Protein AF-A0A3A5ZQQ2-F1 (afdb_monomer_lite)

Structure (mmCIF, N/CA/C/O backbone):
data_AF-A0A3A5ZQQ2-F1
#
_entry.id   AF-A0A3A5ZQQ2-F1
#
loop_
_atom_site.group_PDB
_atom_site.id
_atom_site.type_symbol
_atom_site.label_atom_id
_atom_site.label_alt_id
_atom_site.label_comp_id
_atom_site.label_asym_id
_atom_site.label_entity_id
_atom_site.label_seq_id
_atom_site.pdbx_PDB_ins_code
_atom_site.Cartn_x
_atom_site.Cartn_y
_atom_site.Cartn_z
_atom_site.occupancy
_atom_site.B_iso_or_equiv
_atom_site.auth_seq_id
_atom_site.auth_comp_id
_atom_site.auth_asym_id
_atom_site.auth_atom_id
_atom_site.pdbx_PDB_model_num
ATOM 1 N N . MET A 1 1 ? -13.772 5.006 2.512 1.00 64.06 1 MET A N 1
ATOM 2 C CA . MET A 1 1 ? -13.262 3.863 1.722 1.00 64.06 1 MET A CA 1
ATOM 3 C C . MET A 1 1 ? -13.171 2.674 2.653 1.00 64.06 1 MET A C 1
ATOM 5 O O . MET A 1 1 ? -12.619 2.836 3.739 1.00 64.06 1 MET A O 1
ATOM 9 N N . LYS A 1 2 ? -13.735 1.522 2.285 1.00 64.31 2 LYS A N 1
ATOM 10 C CA . LYS A 1 2 ? -13.664 0.326 3.129 1.00 64.31 2 LYS A CA 1
ATOM 11 C C . LYS A 1 2 ? -12.394 -0.449 2.786 1.00 64.31 2 LYS A C 1
ATOM 13 O O . LYS A 1 2 ? -11.973 -0.480 1.634 1.00 64.31 2 LYS A O 1
ATOM 18 N N . LYS A 1 3 ? -11.783 -1.118 3.769 1.00 65.69 3 LYS A N 1
ATOM 19 C CA . LYS A 1 3 ? -10.604 -1.977 3.528 1.00 65.69 3 LYS A CA 1
ATOM 20 C C . LYS A 1 3 ? -10.901 -3.098 2.516 1.00 65.69 3 LYS A C 1
ATOM 22 O O . LYS A 1 3 ? -9.999 -3.539 1.818 1.00 65.69 3 LYS A O 1
ATOM 27 N N . THR A 1 4 ? -12.165 -3.512 2.391 1.00 72.88 4 THR A N 1
ATOM 28 C CA . THR A 1 4 ? -12.648 -4.471 1.381 1.00 72.88 4 THR A CA 1
ATOM 29 C C . THR A 1 4 ? -12.552 -3.965 -0.057 1.00 72.88 4 THR A C 1
ATOM 31 O O . THR A 1 4 ? -12.590 -4.774 -0.978 1.00 72.88 4 THR A O 1
ATOM 34 N N . ASP A 1 5 ? -12.411 -2.654 -0.263 1.00 86.69 5 ASP A N 1
ATOM 35 C CA . ASP A 1 5 ? -12.342 -2.043 -1.594 1.00 86.69 5 ASP A CA 1
ATOM 36 C C . ASP A 1 5 ? -10.915 -2.073 -2.175 1.00 86.69 5 ASP A C 1
ATOM 38 O O . ASP A 1 5 ? -10.675 -1.565 -3.271 1.00 86.69 5 ASP A O 1
ATOM 42 N N . LEU A 1 6 ? -9.957 -2.656 -1.443 1.00 91.88 6 LEU A N 1
ATOM 43 C CA . LEU A 1 6 ? -8.559 -2.790 -1.833 1.00 91.88 6 LEU A CA 1
ATOM 44 C C . LEU A 1 6 ? -8.278 -4.162 -2.437 1.00 91.88 6 LEU A C 1
ATOM 46 O O . LEU A 1 6 ? -8.404 -5.194 -1.780 1.00 91.88 6 LEU A O 1
ATOM 50 N N . THR A 1 7 ? -7.811 -4.164 -3.681 1.00 95.44 7 THR A N 1
ATOM 51 C CA . THR A 1 7 ? -7.319 -5.369 -4.355 1.00 95.44 7 THR A CA 1
ATOM 52 C C . THR A 1 7 ? -5.802 -5.415 -4.264 1.00 95.44 7 THR A C 1
ATOM 54 O O . THR A 1 7 ? -5.143 -4.479 -4.706 1.00 95.44 7 THR A O 1
ATOM 57 N N . PHE A 1 8 ? -5.236 -6.495 -3.729 1.00 95.81 8 PHE A N 1
ATOM 58 C CA . PHE A 1 8 ? -3.790 -6.729 -3.780 1.00 95.81 8 PHE A CA 1
ATOM 59 C C . PHE A 1 8 ? -3.326 -6.898 -5.235 1.00 95.81 8 PHE A C 1
ATOM 61 O O . PHE A 1 8 ? -3.941 -7.653 -5.991 1.00 95.81 8 PHE A O 1
ATOM 68 N N . ILE A 1 9 ? -2.256 -6.200 -5.627 1.00 97.88 9 ILE A N 1
ATOM 69 C CA . ILE A 1 9 ? -1.743 -6.215 -7.007 1.00 97.88 9 ILE A CA 1
ATOM 70 C C . ILE A 1 9 ? -0.271 -6.625 -7.129 1.00 97.88 9 ILE A C 1
ATOM 72 O O . ILE A 1 9 ? 0.169 -6.913 -8.240 1.00 97.88 9 ILE A O 1
ATOM 76 N N . GLY A 1 10 ? 0.486 -6.677 -6.031 1.00 97.69 10 GLY A N 1
ATOM 77 C CA . GLY A 1 10 ? 1.881 -7.113 -6.055 1.00 97.69 10 GLY A CA 1
ATOM 78 C C . GLY A 1 10 ? 2.701 -6.605 -4.875 1.00 97.69 10 GLY A C 1
ATOM 79 O O . GLY A 1 10 ? 2.163 -6.026 -3.936 1.00 97.69 10 GLY A O 1
ATOM 80 N N . ILE A 1 11 ? 4.008 -6.840 -4.944 1.00 97.94 11 ILE A N 1
ATOM 81 C CA . ILE A 1 11 ? 5.007 -6.376 -3.979 1.00 97.94 11 ILE A CA 1
ATOM 82 C C . ILE A 1 11 ? 5.993 -5.485 -4.742 1.00 97.94 11 ILE A C 1
ATOM 84 O O . ILE A 1 11 ? 6.406 -5.863 -5.840 1.00 97.94 11 ILE A O 1
ATOM 88 N N . ASP A 1 12 ? 6.312 -4.312 -4.200 1.00 97.06 12 ASP A N 1
ATOM 89 C CA . ASP A 1 12 ? 7.268 -3.377 -4.812 1.00 97.06 12 ASP A CA 1
ATOM 90 C C . ASP A 1 12 ? 8.736 -3.753 -4.523 1.00 97.06 12 ASP A C 1
ATOM 92 O O . ASP A 1 12 ? 9.019 -4.718 -3.808 1.00 97.06 12 ASP A O 1
ATOM 96 N N . CYS A 1 13 ? 9.699 -3.002 -5.069 1.00 96.56 13 CYS A N 1
ATOM 97 C CA . CYS A 1 13 ? 11.127 -3.302 -4.905 1.00 96.56 13 CYS A CA 1
ATOM 98 C C . CYS A 1 13 ? 11.692 -3.079 -3.485 1.00 96.56 13 CYS A C 1
ATOM 100 O O . CYS A 1 13 ? 12.875 -3.340 -3.259 1.00 96.56 13 CYS A O 1
ATOM 102 N N . TRP A 1 14 ? 10.859 -2.650 -2.531 1.00 94.94 14 TRP A N 1
ATOM 103 C CA . TRP A 1 14 ? 11.177 -2.557 -1.102 1.00 94.94 14 TRP A CA 1
ATOM 104 C C . TRP A 1 14 ? 10.406 -3.585 -0.264 1.00 94.94 14 TRP A C 1
ATOM 106 O O . TRP A 1 14 ? 10.252 -3.405 0.945 1.00 94.94 14 TRP A O 1
ATOM 116 N N . ASP A 1 15 ? 9.906 -4.645 -0.902 1.00 95.25 15 ASP A N 1
ATOM 117 C CA . ASP A 1 15 ? 9.148 -5.730 -0.277 1.00 95.25 15 ASP A CA 1
ATOM 118 C C . ASP A 1 15 ? 7.800 -5.291 0.331 1.00 95.25 15 ASP A C 1
ATOM 120 O O . ASP A 1 15 ? 7.207 -6.008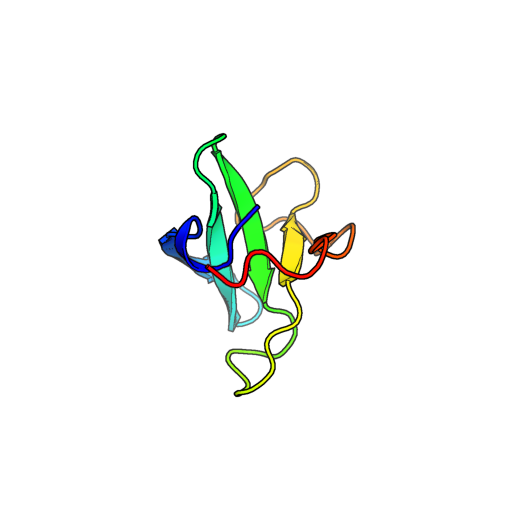 1.143 1.00 95.25 15 ASP A O 1
ATOM 124 N N . ARG A 1 16 ? 7.258 -4.134 -0.078 1.00 96.62 16 ARG A N 1
ATOM 125 C CA . ARG A 1 16 ? 5.981 -3.621 0.443 1.00 96.62 16 ARG A CA 1
ATOM 126 C C . ARG A 1 16 ? 4.804 -4.166 -0.367 1.00 96.62 16 ARG A C 1
ATOM 128 O O . ARG A 1 16 ? 4.788 -4.009 -1.591 1.00 96.62 16 ARG A O 1
ATOM 135 N N . PRO A 1 17 ? 3.774 -4.745 0.276 1.00 97.31 17 PRO A N 1
ATOM 136 C CA . PRO A 1 17 ? 2.525 -5.074 -0.399 1.00 97.31 17 PRO A CA 1
ATOM 137 C C . PRO A 1 17 ? 1.853 -3.825 -0.985 1.00 97.31 17 PRO A C 1
ATOM 139 O O . PRO A 1 17 ? 1.666 -2.819 -0.295 1.00 97.31 17 PRO A O 1
ATOM 142 N N . VAL A 1 18 ? 1.442 -3.909 -2.249 1.00 97.50 18 VAL A N 1
ATOM 143 C CA . VAL A 1 18 ? 0.752 -2.841 -2.978 1.00 97.50 18 VAL A CA 1
ATOM 144 C C . VAL A 1 18 ? -0.672 -3.276 -3.307 1.00 97.50 18 VAL A C 1
ATOM 146 O O . VAL A 1 18 ? -0.925 -4.369 -3.823 1.00 97.50 18 VAL A O 1
ATOM 149 N N . TYR A 1 19 ? -1.611 -2.381 -3.036 1.00 96.50 19 TYR A N 1
ATOM 150 C CA . TYR A 1 19 ? -3.035 -2.545 -3.262 1.00 96.50 19 TYR A CA 1
ATOM 151 C C . TYR A 1 19 ? -3.552 -1.441 -4.180 1.00 96.50 19 TYR A C 1
ATOM 153 O O . TYR A 1 19 ? -3.017 -0.335 -4.210 1.00 96.50 19 TYR A O 1
ATOM 161 N N . ARG A 1 20 ? -4.628 -1.726 -4.906 1.00 96.56 20 ARG A N 1
ATOM 162 C CA . ARG A 1 20 ? -5.340 -0.762 -5.742 1.00 96.56 20 ARG A CA 1
ATOM 163 C C . ARG A 1 20 ? -6.787 -0.654 -5.291 1.00 96.56 20 ARG A C 1
ATOM 165 O O . ARG A 1 20 ? -7.438 -1.681 -5.097 1.00 96.56 20 ARG A O 1
ATOM 172 N N . ASP A 1 21 ? -7.276 0.570 -5.148 1.00 93.94 21 ASP A N 1
ATOM 173 C CA . ASP A 1 21 ? -8.684 0.821 -4.847 1.00 93.94 21 ASP A CA 1
ATOM 174 C C . ASP A 1 21 ? -9.572 0.848 -6.103 1.00 93.94 21 ASP A C 1
ATOM 176 O O . ASP A 1 21 ? -9.104 0.738 -7.241 1.00 93.94 21 ASP A O 1
ATOM 180 N N . THR A 1 22 ? -10.877 1.012 -5.897 1.00 92.81 22 THR A N 1
ATOM 181 C CA . THR A 1 22 ? -11.886 1.074 -6.967 1.00 92.81 22 THR A CA 1
ATOM 182 C C . THR A 1 22 ? -11.746 2.285 -7.894 1.00 92.81 22 THR A C 1
ATOM 184 O O . THR A 1 22 ? -12.252 2.242 -9.014 1.00 92.81 22 THR A O 1
ATOM 187 N N . ASN A 1 23 ? -11.030 3.333 -7.477 1.00 92.19 23 ASN A N 1
ATOM 188 C CA . ASN A 1 23 ? -10.728 4.518 -8.284 1.00 92.19 23 ASN A CA 1
ATOM 189 C C . ASN A 1 23 ? -9.378 4.404 -9.017 1.00 92.19 23 ASN A C 1
ATOM 191 O O . ASN A 1 23 ? -8.986 5.323 -9.735 1.00 92.19 23 ASN A O 1
ATOM 195 N N . GLY A 1 24 ? -8.659 3.289 -8.848 1.00 94.75 24 GLY A N 1
ATOM 196 C CA . GLY A 1 24 ? -7.346 3.066 -9.447 1.00 94.75 24 GLY A CA 1
ATOM 197 C C . GLY A 1 24 ? -6.182 3.699 -8.681 1.00 94.75 24 GLY A C 1
ATOM 198 O O . GLY A 1 24 ? -5.062 3.706 -9.202 1.00 94.75 24 GLY A O 1
ATOM 199 N N . LYS A 1 25 ? -6.408 4.211 -7.465 1.00 95.62 25 LYS A N 1
ATOM 200 C CA . LYS A 1 25 ? -5.338 4.741 -6.616 1.00 95.62 25 LYS A CA 1
ATOM 201 C C . LYS A 1 25 ? -4.581 3.596 -5.943 1.00 95.62 25 LYS A C 1
ATOM 203 O O . LYS A 1 25 ? -5.178 2.602 -5.524 1.00 95.62 25 LYS A O 1
ATOM 208 N N . LEU A 1 26 ? -3.264 3.741 -5.869 1.00 97.06 26 LEU A N 1
ATOM 209 C CA . LEU A 1 26 ? -2.348 2.782 -5.279 1.00 97.06 26 LEU A CA 1
ATOM 210 C C . LEU A 1 26 ? -2.087 3.107 -3.814 1.00 97.06 26 LEU A C 1
ATOM 212 O O . LEU A 1 26 ? -1.868 4.262 -3.437 1.00 97.06 26 LEU A O 1
ATOM 216 N N . TRP A 1 27 ? -2.072 2.047 -3.019 1.00 96.44 27 TRP A N 1
ATOM 217 C CA . TRP A 1 27 ? -1.898 2.067 -1.580 1.00 96.44 27 TRP A CA 1
ATOM 218 C C . TRP A 1 27 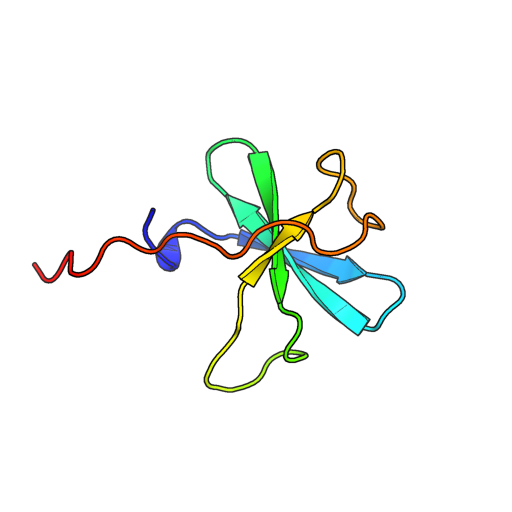? -0.836 1.042 -1.194 1.00 96.44 27 TRP A C 1
ATOM 220 O O . TRP A 1 27 ? -0.885 -0.102 -1.638 1.00 96.44 27 TRP A O 1
ATOM 230 N N . LYS A 1 28 ? 0.127 1.451 -0.380 1.00 97.00 28 LYS A N 1
ATOM 231 C CA . LYS A 1 28 ? 1.292 0.668 0.022 1.00 97.00 28 LYS A CA 1
ATOM 232 C C . LYS A 1 28 ? 1.211 0.370 1.502 1.00 97.00 28 LYS A C 1
ATOM 234 O O . LYS A 1 28 ? 1.015 1.293 2.288 1.00 97.00 28 LYS A O 1
ATOM 239 N N . ASP A 1 29 ? 1.368 -0.894 1.867 1.00 96.06 29 ASP A N 1
ATOM 240 C CA . ASP A 1 29 ? 1.518 -1.296 3.261 1.00 96.06 29 ASP A CA 1
ATOM 241 C C . ASP A 1 29 ? 2.983 -1.181 3.680 1.00 96.06 29 ASP A C 1
ATOM 243 O O . ASP A 1 29 ? 3.832 -1.974 3.269 1.00 96.06 29 ASP A O 1
ATOM 247 N N . ILE A 1 30 ? 3.278 -0.180 4.507 1.00 95.19 30 ILE A N 1
ATOM 248 C CA . ILE A 1 30 ? 4.641 0.079 4.984 1.00 95.19 30 ILE A CA 1
ATOM 249 C C . ILE A 1 30 ? 5.055 -0.845 6.137 1.00 95.19 30 ILE A C 1
ATOM 251 O O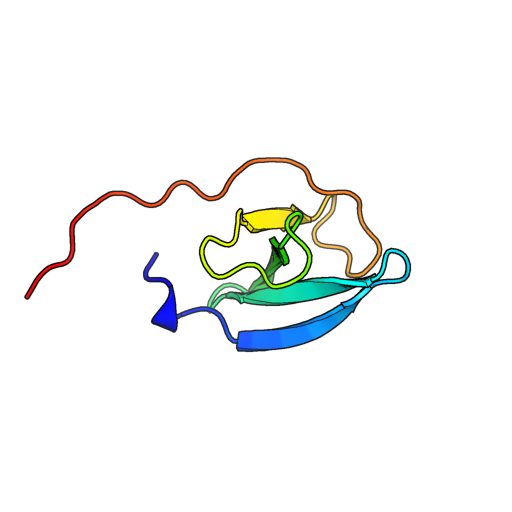 . ILE A 1 30 ? 6.219 -0.853 6.527 1.00 95.19 30 ILE A O 1
ATOM 255 N N . THR A 1 31 ? 4.124 -1.640 6.668 1.00 94.38 31 THR A N 1
ATOM 256 C CA . THR A 1 31 ? 4.379 -2.583 7.769 1.00 94.38 31 THR A CA 1
ATOM 257 C C . THR A 1 31 ? 4.775 -3.977 7.287 1.00 94.38 31 THR A C 1
ATOM 259 O O . THR A 1 31 ? 4.973 -4.870 8.109 1.00 94.38 31 THR A O 1
ATOM 262 N N . LEU A 1 32 ? 4.903 -4.161 5.967 1.00 91.94 32 LEU A N 1
ATOM 263 C CA . LEU A 1 32 ? 5.312 -5.414 5.328 1.00 91.94 32 LEU A CA 1
ATOM 264 C C . LEU A 1 32 ? 4.370 -6.594 5.639 1.00 91.94 32 LEU A C 1
ATOM 266 O O . LEU A 1 32 ? 4.820 -7.721 5.837 1.00 91.94 32 LEU A O 1
ATOM 270 N N . GLY A 1 33 ? 3.055 -6.350 5.670 1.00 83.44 33 GLY A N 1
ATOM 271 C CA . GLY A 1 33 ? 2.058 -7.399 5.894 1.00 83.44 33 GLY A CA 1
ATOM 272 C C . GLY A 1 33 ? 1.827 -7.744 7.365 1.00 83.44 33 GLY A C 1
ATOM 273 O O . GLY A 1 33 ? 1.466 -8.881 7.666 1.00 83.44 33 GLY A O 1
ATOM 274 N N . SER A 1 34 ? 2.031 -6.788 8.275 1.00 89.94 34 SER A N 1
ATOM 275 C CA . SER A 1 34 ? 1.662 -6.938 9.687 1.00 89.94 34 SER A CA 1
ATOM 276 C C . SER A 1 34 ? 0.152 -7.157 9.856 1.00 89.94 34 SER A C 1
ATOM 278 O O . SER A 1 34 ? -0.656 -6.743 9.021 1.00 89.94 34 SER A O 1
ATOM 280 N N . ASP A 1 35 ? -0.251 -7.730 10.994 1.00 85.69 35 ASP A N 1
ATOM 281 C CA . ASP A 1 35 ? -1.662 -7.860 11.389 1.00 85.69 35 ASP A CA 1
ATOM 282 C C . ASP A 1 35 ? -2.376 -6.494 11.457 1.00 85.69 35 ASP A C 1
ATOM 284 O O . ASP A 1 35 ? -3.594 -6.392 11.273 1.00 85.69 35 ASP A O 1
ATOM 288 N N . THR A 1 36 ? -1.608 -5.424 11.682 1.00 86.12 36 THR A N 1
ATOM 289 C CA . THR A 1 36 ? -2.067 -4.032 11.695 1.00 86.12 36 THR A CA 1
ATOM 290 C C . THR A 1 36 ? -1.401 -3.245 10.561 1.00 86.12 36 THR A C 1
ATOM 292 O O . THR A 1 36 ? -0.437 -2.522 10.818 1.00 86.12 36 THR A O 1
ATOM 295 N N . PRO A 1 37 ? -1.870 -3.383 9.307 1.00 88.94 37 PRO A N 1
ATOM 296 C CA . PRO A 1 37 ? -1.227 -2.734 8.175 1.00 88.94 37 PRO A CA 1
ATOM 297 C C . PRO A 1 37 ? -1.472 -1.228 8.179 1.00 88.94 37 PRO A C 1
ATOM 299 O O . PRO A 1 37 ? -2.602 -0.770 8.379 1.00 88.94 37 PRO A O 1
ATOM 302 N N . GLU A 1 38 ? -0.420 -0.472 7.886 1.00 92.38 38 GLU A N 1
ATOM 303 C CA . GLU A 1 38 ? -0.473 0.976 7.707 1.00 92.38 38 GLU A CA 1
ATOM 304 C C . GLU A 1 38 ? -0.375 1.282 6.217 1.00 92.38 38 GLU A C 1
ATOM 306 O O . GLU A 1 38 ? 0.659 1.075 5.581 1.00 92.38 38 GLU A O 1
ATOM 311 N N . LEU A 1 39 ? -1.486 1.743 5.646 1.00 93.88 39 LEU A N 1
ATOM 312 C CA . LEU A 1 39 ? -1.587 1.994 4.217 1.00 93.88 39 LEU A CA 1
ATOM 313 C C . LEU A 1 39 ? -1.328 3.462 3.907 1.00 93.88 39 LEU A C 1
ATOM 315 O O . LEU A 1 39 ? -1.968 4.342 4.480 1.00 93.88 39 LEU A O 1
ATOM 319 N N . TYR A 1 40 ? -0.447 3.703 2.946 1.00 96.12 40 TYR A N 1
ATOM 320 C CA . TYR A 1 40 ? -0.088 5.028 2.451 1.00 96.12 40 TYR A CA 1
ATOM 321 C C . TYR A 1 40 ? -0.286 5.098 0.941 1.00 96.12 40 TYR A C 1
ATOM 323 O O . TYR A 1 40 ? -0.063 4.114 0.241 1.00 96.12 40 TYR A O 1
ATOM 331 N N . SER A 1 41 ? -0.702 6.240 0.402 1.00 96.19 41 SER A N 1
ATOM 332 C CA . SER A 1 41 ? -0.790 6.408 -1.048 1.00 96.19 41 SER A CA 1
ATOM 333 C C . SER A 1 41 ? 0.589 6.343 -1.696 1.00 96.19 41 SER A C 1
ATOM 335 O O . SER A 1 41 ? 1.569 6.761 -1.089 1.00 96.19 41 SER A O 1
ATOM 337 N N . ALA A 1 42 ? 0.673 5.877 -2.939 1.00 97.62 42 ALA A N 1
ATOM 338 C CA . ALA A 1 42 ? 1.923 5.942 -3.691 1.00 97.62 42 ALA A CA 1
ATOM 339 C C . ALA A 1 42 ? 2.128 7.327 -4.333 1.00 97.62 42 ALA A C 1
ATOM 341 O O . ALA A 1 42 ? 1.221 7.855 -4.988 1.00 97.62 42 ALA A O 1
ATOM 342 N N . CYS A 1 43 ? 3.333 7.890 -4.207 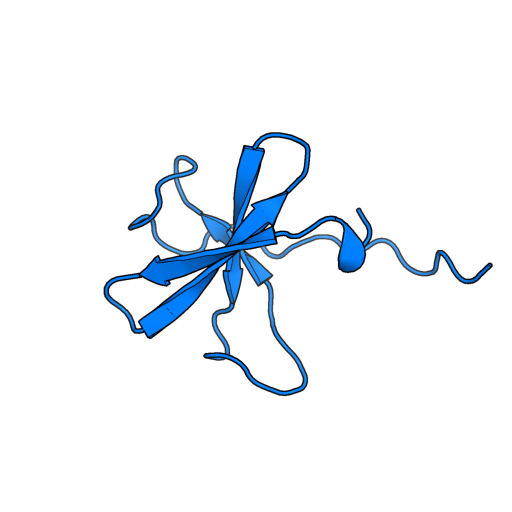1.00 97.25 43 CYS A N 1
ATOM 343 C CA . CYS A 1 43 ? 3.763 9.082 -4.939 1.00 97.25 43 CYS A CA 1
ATOM 344 C C . CYS A 1 43 ? 3.520 8.905 -6.445 1.00 97.25 43 CYS A C 1
ATOM 346 O O . CYS A 1 43 ? 3.871 7.875 -7.020 1.00 97.25 43 CYS A O 1
ATOM 348 N N . ASN A 1 44 ? 2.918 9.910 -7.090 1.00 97.00 44 ASN A N 1
ATOM 349 C CA . ASN A 1 44 ? 2.540 9.882 -8.513 1.00 97.00 44 ASN A CA 1
ATOM 350 C C . ASN A 1 44 ? 1.657 8.690 -8.929 1.00 97.00 44 ASN A C 1
ATOM 352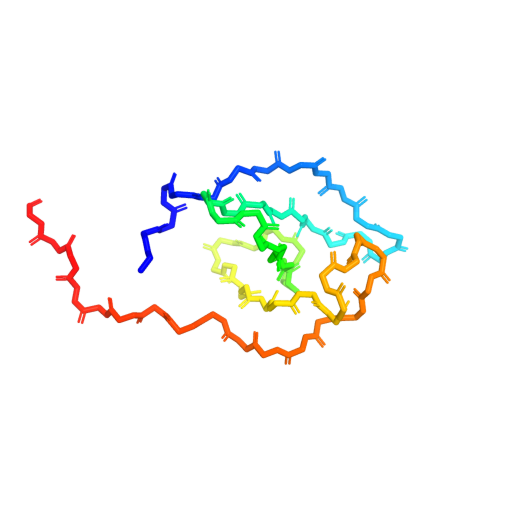 O O . ASN A 1 44 ? 1.521 8.421 -10.122 1.00 97.00 44 ASN A O 1
ATOM 356 N N . ASN A 1 45 ? 1.042 7.992 -7.967 1.00 97.25 45 ASN A N 1
ATOM 357 C CA . ASN A 1 45 ? 0.307 6.753 -8.203 1.00 97.25 45 ASN A CA 1
ATOM 358 C C . ASN A 1 45 ? 1.145 5.664 -8.907 1.00 97.25 45 ASN A C 1
ATOM 360 O O . ASN A 1 45 ? 0.601 4.872 -9.677 1.00 97.25 45 ASN A O 1
ATOM 364 N N . ASP A 1 46 ? 2.460 5.650 -8.673 1.00 98.06 46 ASP A N 1
ATOM 365 C CA . ASP A 1 46 ? 3.400 4.719 -9.298 1.00 98.06 46 ASP A CA 1
ATOM 366 C C . ASP A 1 46 ? 3.603 3.460 -8.441 1.00 98.06 46 ASP A C 1
ATOM 368 O O . ASP A 1 46 ? 3.658 3.523 -7.210 1.00 98.06 46 ASP A O 1
ATOM 372 N N . PHE A 1 47 ? 3.739 2.302 -9.088 1.00 97.94 47 PHE A N 1
ATOM 373 C CA . PHE A 1 47 ? 3.919 1.020 -8.408 1.00 97.94 47 PHE A CA 1
ATOM 374 C C . PHE A 1 47 ? 5.223 0.985 -7.607 1.00 97.94 47 PHE A C 1
ATOM 376 O O . PHE A 1 47 ? 5.228 0.488 -6.486 1.00 97.94 47 PHE A O 1
ATOM 383 N N . GLU A 1 48 ? 6.286 1.608 -8.118 1.00 97.81 48 GLU A N 1
ATOM 384 C CA . GLU A 1 48 ? 7.573 1.774 -7.427 1.00 97.81 48 GLU A CA 1
ATOM 385 C C . GLU A 1 48 ? 7.710 3.162 -6.770 1.00 97.81 48 GLU A C 1
ATOM 387 O O . GLU A 1 48 ? 8.788 3.558 -6.340 1.00 97.81 48 GLU A O 1
ATOM 392 N N . GLY A 1 49 ? 6.625 3.936 -6.671 1.00 96.62 49 GLY A N 1
ATOM 393 C CA . GLY A 1 49 ? 6.649 5.237 -5.998 1.00 96.62 49 GLY A CA 1
ATOM 394 C C . GLY A 1 49 ? 6.814 5.100 -4.483 1.00 96.62 49 GLY A C 1
ATOM 395 O O . GLY A 1 49 ? 6.368 4.122 -3.889 1.00 96.62 49 GLY A O 1
ATOM 396 N N . GLU A 1 50 ? 7.407 6.085 -3.815 1.00 97.31 50 GLU A N 1
ATOM 397 C CA . GLU A 1 50 ? 7.463 6.076 -2.348 1.00 97.31 50 GLU A CA 1
ATOM 398 C C . GLU A 1 50 ? 6.068 6.269 -1.713 1.00 97.31 50 GLU A C 1
ATOM 400 O O . GLU A 1 50 ? 5.184 6.872 -2.332 1.00 97.31 50 GLU A O 1
ATOM 405 N N . PRO A 1 51 ? 5.844 5.781 -0.481 1.00 97.19 51 PRO A N 1
ATOM 406 C CA . PRO A 1 51 ? 4.695 6.126 0.344 1.00 97.19 51 PRO A CA 1
ATOM 407 C C . PRO A 1 51 ? 4.605 7.642 0.546 1.00 97.19 51 PRO A C 1
ATOM 409 O O . PRO A 1 51 ? 5.615 8.297 0.789 1.00 97.19 51 PRO A O 1
ATOM 412 N N . ASP A 1 52 ? 3.395 8.186 0.455 1.00 96.38 52 ASP A N 1
ATOM 413 C CA . ASP A 1 52 ? 3.123 9.624 0.534 1.00 96.38 52 ASP A CA 1
ATOM 414 C C . ASP A 1 52 ? 2.239 9.954 1.746 1.00 96.38 52 ASP A C 1
ATOM 416 O O . ASP A 1 52 ? 2.741 10.238 2.832 1.00 96.38 52 ASP A O 1
ATOM 420 N N . MET A 1 53 ? 0.915 9.841 1.605 1.00 94.75 53 MET A N 1
ATOM 421 C CA . MET A 1 53 ? -0.043 10.214 2.649 1.00 94.75 53 MET A CA 1
ATOM 422 C C . MET A 1 53 ? -0.741 8.982 3.229 1.00 94.75 53 MET A C 1
ATOM 424 O O . MET A 1 53 ? -1.108 8.091 2.456 1.00 94.75 53 MET A O 1
ATOM 428 N N . PRO A 1 54 ? -0.976 8.917 4.554 1.00 93.12 54 PRO A N 1
ATOM 429 C CA . PRO A 1 54 ? -1.704 7.807 5.158 1.00 93.12 54 PRO A CA 1
ATOM 430 C C . PRO A 1 54 ? -3.131 7.739 4.608 1.00 93.12 54 PRO A C 1
ATOM 432 O O . PRO A 1 54 ? -3.738 8.756 4.261 1.00 93.12 54 PRO A O 1
ATOM 435 N N . ILE A 1 55 ? -3.689 6.532 4.537 1.00 88.25 55 ILE A N 1
ATOM 436 C CA . ILE A 1 55 ? -5.097 6.361 4.199 1.00 88.25 55 ILE A CA 1
ATOM 437 C C . ILE A 1 55 ? -5.956 6.962 5.313 1.00 88.25 55 ILE A C 1
ATOM 439 O O . ILE A 1 55 ? -5.874 6.576 6.479 1.00 88.25 55 ILE A O 1
ATOM 443 N N . GLU A 1 56 ? -6.825 7.897 4.955 1.00 80.75 56 GLU A N 1
ATOM 444 C CA . GLU A 1 56 ? -7.851 8.369 5.874 1.00 80.75 56 GLU A CA 1
ATOM 445 C C . GLU A 1 56 ? -9.012 7.367 5.869 1.00 80.75 56 GLU A C 1
ATOM 447 O O . GLU A 1 56 ? -9.890 7.389 5.002 1.00 80.75 56 GLU A O 1
ATOM 452 N N . MET A 1 57 ? -9.012 6.444 6.836 1.00 64.69 57 MET A N 1
ATOM 453 C CA . MET A 1 57 ? -10.197 5.641 7.138 1.00 64.69 57 MET A CA 1
ATOM 454 C C . MET A 1 57 ? -11.104 6.425 8.085 1.00 64.69 57 MET A C 1
ATOM 456 O O . MET A 1 57 ? -10.868 6.493 9.289 1.00 64.69 57 MET A O 1
ATOM 460 N N . THR A 1 58 ? -12.177 7.001 7.557 1.00 57.25 58 THR A N 1
ATOM 461 C CA . THR A 1 58 ? -13.292 7.473 8.386 1.00 57.25 58 THR A CA 1
ATOM 462 C C . THR A 1 58 ? -13.998 6.262 9.012 1.00 57.25 58 THR A C 1
ATOM 464 O O . THR A 1 58 ? -14.578 5.460 8.281 1.00 57.25 58 THR A O 1
ATOM 467 N N . TYR A 1 59 ? -13.938 6.109 10.342 1.00 51.47 59 TYR A N 1
ATOM 468 C CA . TYR A 1 59 ? -14.651 5.059 11.090 1.00 51.47 59 TYR A CA 1
ATOM 469 C C . TYR A 1 59 ? -15.984 5.559 11.700 1.00 51.47 59 TYR A C 1
ATOM 471 O O . TYR A 1 59 ? -16.049 6.729 12.083 1.00 51.47 59 TYR A O 1
ATOM 479 N N . PRO A 1 60 ? -16.981 4.671 11.937 1.00 60.00 60 PRO A N 1
ATOM 480 C CA . PRO A 1 60 ? -17.058 3.294 11.456 1.00 60.00 60 PRO A CA 1
ATOM 481 C C . PRO A 1 60 ? -18.303 3.018 10.591 1.00 60.00 60 PRO A C 1
ATOM 483 O O . PRO A 1 60 ? -19.435 3.177 11.040 1.00 60.00 60 PRO A O 1
ATOM 486 N N . ASP A 1 61 ? -18.084 2.467 9.397 1.00 55.59 61 ASP A N 1
ATOM 487 C CA . ASP A 1 61 ? -19.096 1.706 8.649 1.00 55.59 61 ASP A CA 1
ATOM 488 C C . ASP A 1 61 ? -19.295 0.310 9.290 1.00 55.59 61 ASP A C 1
ATOM 490 O O . ASP A 1 61 ? -19.040 -0.717 8.656 1.00 55.59 61 ASP A O 1
ATOM 494 N N . PHE A 1 62 ? -19.701 0.265 10.566 1.00 52.25 62 PHE A N 1
ATOM 495 C CA . PHE A 1 62 ? -20.382 -0.913 11.112 1.00 52.25 62 PHE A CA 1
ATOM 496 C C . PHE A 1 62 ? -21.844 -0.833 10.653 1.00 52.25 62 PHE A C 1
ATOM 498 O O . PHE A 1 62 ? -22.602 -0.018 11.176 1.00 52.25 62 PHE A O 1
ATOM 505 N N . GLU A 1 63 ? -22.227 -1.661 9.685 1.00 48.44 63 GLU A N 1
ATOM 506 C CA . GLU A 1 63 ? -23.604 -2.168 9.590 1.00 48.44 63 GLU A CA 1
ATOM 507 C C . GLU A 1 63 ? -23.627 -3.613 10.086 1.00 48.44 63 GLU A C 1
ATOM 509 O O . GLU A 1 63 ? -22.697 -4.372 9.717 1.00 48.44 63 GLU A O 1
#

Foldseek 3Di:
DDPVQWDFDDAEPVLWTWTAGPVRWIWTFPVNDDPDTWI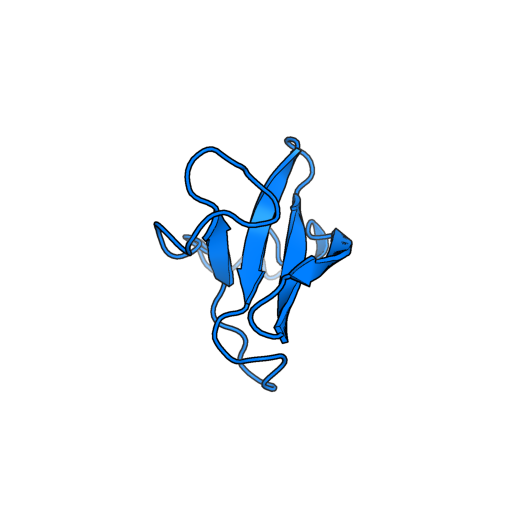FTFDVSDRNGDGDGTDDDDDDPDD

pLDDT: mean 88.34, std 13.98, range [48.44, 98.06]

Secondary structure (DSSP, 8-state):
--GGGPEEEEE-TTS-EEEE-TTS-EEEETTSS-SS--EEEEGGG-TTPPEEEE----S----

Sequence (63 aa):
MKKTDLTFIGIDCWDRPVYRDTNGKLWKDITLGSDTPELYSACNNDFEGEPDMPIEMTYPDFE

Radius of gyration: 11.27 Å; chains: 1; bounding box: 35×18×21 Å